Protein AF-A0A7I8EJI7-F1 (afdb_monomer)

Radius of gyration: 15.46 Å; Cα contacts (8 Å, |Δi|>4): 54; chains: 1; bounding box: 34×27×35 Å

pLDDT: mean 89.76, std 11.56, range [47.19, 98.44]

Structure (mmCIF, N/CA/C/O backbone):
data_AF-A0A7I8EJI7-F1
#
_entry.id   AF-A0A7I8EJI7-F1
#
loop_
_atom_site.group_PDB
_atom_site.id
_atom_site.type_symbol
_atom_site.label_atom_id
_atom_site.label_alt_id
_atom_site.label_comp_id
_atom_site.label_asym_id
_atom_site.label_entity_id
_atom_site.label_seq_id
_atom_site.pdbx_PDB_ins_code
_atom_site.Cartn_x
_atom_site.Cartn_y
_atom_site.Cartn_z
_atom_site.occupancy
_atom_site.B_iso_or_equiv
_atom_site.auth_seq_id
_atom_site.auth_comp_id
_atom_site.auth_asym_id
_atom_site.auth_atom_id
_atom_site.pdbx_PDB_model_num
ATOM 1 N N . MET A 1 1 ? 10.579 -8.583 -3.205 1.00 86.56 1 MET A N 1
ATOM 2 C CA . MET A 1 1 ? 10.826 -10.025 -3.439 1.00 86.56 1 MET A CA 1
ATOM 3 C C . MET A 1 1 ? 11.358 -10.271 -4.842 1.00 86.56 1 MET A C 1
ATOM 5 O O . MET A 1 1 ? 12.446 -10.810 -4.921 1.00 86.56 1 MET A O 1
ATOM 9 N N . ALA A 1 2 ? 10.690 -9.810 -5.909 1.00 90.56 2 ALA A N 1
ATOM 10 C CA . ALA A 1 2 ? 11.177 -9.925 -7.295 1.00 90.56 2 ALA A CA 1
ATOM 11 C C . ALA A 1 2 ? 12.636 -9.454 -7.482 1.00 90.56 2 ALA A C 1
ATOM 13 O O . ALA A 1 2 ? 13.498 -10.275 -7.772 1.00 90.56 2 ALA A O 1
ATOM 14 N N . ALA A 1 3 ? 12.939 -8.190 -7.150 1.00 89.50 3 ALA A N 1
ATOM 15 C CA . ALA A 1 3 ? 14.308 -7.656 -7.223 1.00 89.50 3 ALA A CA 1
ATOM 16 C C . ALA A 1 3 ? 15.331 -8.483 -6.425 1.00 89.50 3 ALA A C 1
ATOM 18 O O . ALA A 1 3 ? 16.443 -8.716 -6.879 1.00 89.50 3 ALA A O 1
ATOM 19 N N . LYS A 1 4 ? 14.940 -8.973 -5.239 1.00 92.38 4 LYS A N 1
ATOM 20 C CA . LYS A 1 4 ? 15.808 -9.805 -4.386 1.00 92.38 4 LYS A CA 1
ATOM 21 C C . LYS A 1 4 ? 16.110 -11.180 -4.994 1.00 92.38 4 LYS A C 1
ATOM 23 O O . LYS A 1 4 ? 17.061 -11.814 -4.566 1.00 92.38 4 LYS A O 1
ATOM 28 N N . ASN A 1 5 ? 15.311 -11.626 -5.961 1.00 95.00 5 ASN A N 1
ATOM 29 C CA . ASN A 1 5 ? 15.499 -12.874 -6.700 1.00 95.00 5 ASN A CA 1
ATOM 30 C C . ASN A 1 5 ? 16.019 -12.623 -8.131 1.00 95.00 5 ASN A C 1
ATOM 32 O O . ASN A 1 5 ? 15.914 -13.503 -8.976 1.00 95.00 5 ASN A O 1
ATOM 36 N N . GLY A 1 6 ? 16.536 -11.423 -8.429 1.00 94.06 6 GLY A N 1
ATOM 37 C CA . GLY A 1 6 ? 17.077 -11.085 -9.753 1.00 94.06 6 GLY A CA 1
ATOM 38 C C . GLY A 1 6 ? 16.027 -10.850 -10.845 1.00 94.06 6 GLY A C 1
ATOM 39 O O . GLY A 1 6 ? 16.381 -10.746 -12.014 1.00 94.06 6 GLY A O 1
ATOM 40 N N . VAL A 1 7 ? 14.745 -10.754 -10.486 1.00 95.19 7 VAL A N 1
ATOM 41 C CA . VAL A 1 7 ? 13.652 -10.489 -11.433 1.00 95.19 7 VAL A CA 1
ATOM 42 C C . VAL A 1 7 ? 13.379 -8.988 -11.507 1.00 95.19 7 VAL A C 1
ATOM 44 O O . VAL A 1 7 ? 13.292 -8.332 -10.465 1.00 95.19 7 VAL A O 1
ATOM 47 N N . ASP A 1 8 ? 13.179 -8.462 -12.721 1.00 94.19 8 ASP A N 1
ATOM 48 C CA . ASP A 1 8 ? 12.793 -7.065 -12.945 1.00 94.19 8 ASP A CA 1
ATOM 49 C C . ASP A 1 8 ? 11.425 -6.754 -12.299 1.00 94.19 8 ASP A C 1
ATOM 51 O O . ASP A 1 8 ? 10.400 -7.315 -12.707 1.00 94.19 8 ASP A O 1
ATOM 55 N N . PRO A 1 9 ? 11.365 -5.854 -11.296 1.00 92.88 9 PRO A N 1
ATOM 56 C CA . PRO A 1 9 ? 10.111 -5.449 -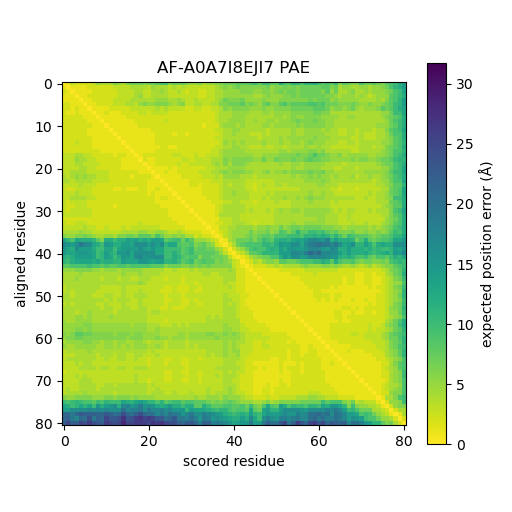10.671 1.00 92.88 9 PRO A CA 1
ATOM 57 C C . PRO A 1 9 ? 9.095 -4.855 -11.646 1.00 92.88 9 PRO A C 1
ATOM 59 O O . PRO A 1 9 ? 7.898 -5.022 -11.411 1.00 92.88 9 PRO A O 1
ATOM 62 N N . LYS A 1 10 ? 9.538 -4.181 -12.716 1.00 93.19 10 LYS A N 1
ATOM 63 C CA . LYS A 1 10 ? 8.632 -3.569 -13.700 1.00 93.19 10 LYS A CA 1
ATOM 64 C C . LYS A 1 10 ? 7.895 -4.638 -14.491 1.00 93.19 10 LYS A C 1
ATOM 66 O O . LYS A 1 10 ? 6.671 -4.646 -14.476 1.00 93.19 10 LYS A O 1
ATOM 71 N N . ALA A 1 11 ? 8.626 -5.607 -15.042 1.00 94.94 11 ALA A N 1
ATOM 72 C CA . ALA A 1 11 ? 8.035 -6.745 -15.743 1.00 94.94 11 ALA A CA 1
ATOM 73 C C . ALA A 1 11 ? 7.005 -7.507 -14.883 1.00 94.94 11 ALA A C 1
ATOM 75 O O . ALA A 1 11 ? 5.954 -7.917 -15.376 1.00 94.94 11 ALA A O 1
ATOM 76 N N . VAL A 1 12 ? 7.271 -7.664 -13.579 1.00 95.19 12 VAL A N 1
ATOM 77 C CA . VAL A 1 12 ? 6.319 -8.298 -12.648 1.00 95.19 12 VAL A CA 1
ATOM 78 C C . VAL A 1 12 ? 5.068 -7.442 -12.451 1.00 95.19 12 VAL A C 1
ATOM 80 O O . VAL A 1 12 ? 3.960 -7.975 -12.489 1.00 95.19 12 VAL A O 1
ATOM 83 N N . VAL A 1 13 ? 5.224 -6.133 -12.234 1.00 94.94 13 VAL A N 1
ATOM 84 C CA . VAL A 1 13 ? 4.088 -5.212 -12.083 1.00 94.94 13 VAL A CA 1
ATOM 85 C C . VAL A 1 13 ? 3.250 -5.164 -13.359 1.00 94.94 13 VAL A C 1
ATOM 87 O O . VAL A 1 13 ? 2.027 -5.247 -13.268 1.00 94.94 13 VAL A O 1
ATOM 90 N N . ASP A 1 14 ? 3.873 -5.088 -14.531 1.00 95.19 14 ASP A N 1
ATOM 91 C CA . ASP A 1 14 ? 3.171 -5.046 -15.816 1.00 95.19 14 ASP A CA 1
ATOM 92 C C . ASP A 1 14 ? 2.330 -6.312 -16.022 1.00 95.19 14 ASP A C 1
ATOM 94 O O . ASP A 1 14 ? 1.124 -6.223 -16.250 1.00 95.19 14 ASP A O 1
ATOM 98 N N . MET A 1 15 ? 2.922 -7.494 -15.820 1.00 96.12 15 MET A N 1
ATOM 99 C CA . MET A 1 15 ? 2.199 -8.767 -15.921 1.00 96.12 15 MET A CA 1
ATOM 100 C C . MET A 1 15 ? 1.012 -8.832 -14.948 1.00 96.12 15 MET A C 1
ATOM 102 O O . MET A 1 15 ? -0.107 -9.165 -15.350 1.00 96.12 15 MET A O 1
ATOM 106 N N . LEU A 1 16 ? 1.226 -8.477 -13.676 1.00 96.56 16 LEU A N 1
ATOM 107 C CA . LEU A 1 16 ? 0.185 -8.529 -12.646 1.00 96.56 16 LEU A CA 1
ATOM 108 C C . LEU A 1 16 ? -0.950 -7.534 -12.916 1.00 96.56 16 LEU A C 1
ATOM 110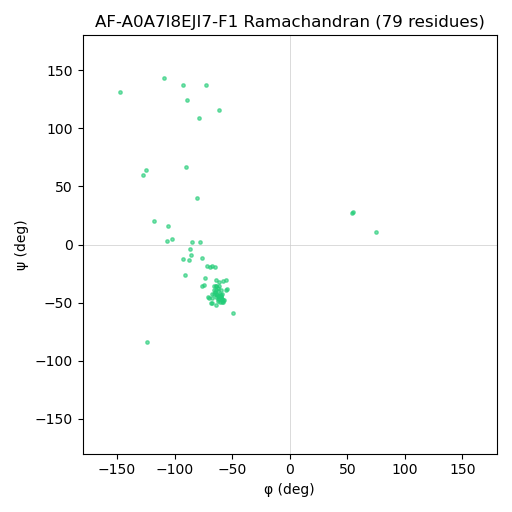 O O . LEU A 1 16 ? -2.116 -7.857 -12.694 1.00 96.56 16 LEU A O 1
ATOM 114 N N . THR A 1 17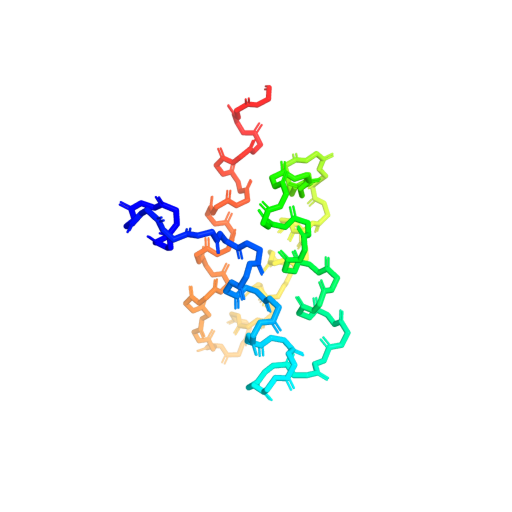 ? -0.623 -6.336 -13.396 1.00 96.12 17 THR A N 1
ATOM 115 C CA . THR A 1 17 ? -1.596 -5.252 -13.607 1.00 96.12 17 THR A CA 1
ATOM 116 C C . THR A 1 17 ? -2.314 -5.313 -14.953 1.00 96.12 17 THR A C 1
ATOM 118 O O . THR A 1 17 ? -3.289 -4.591 -15.154 1.00 96.12 17 THR A O 1
ATOM 121 N N . GLN A 1 18 ? -1.881 -6.191 -15.858 1.00 95.44 18 GLN A N 1
ATOM 122 C CA . GLN A 1 18 ? -2.606 -6.545 -17.083 1.00 95.44 18 GLN A CA 1
ATOM 123 C C . GLN A 1 18 ? -3.509 -7.776 -16.912 1.00 95.44 18 GLN A C 1
ATOM 125 O O . GLN A 1 18 ? -4.344 -8.037 -17.775 1.00 95.44 18 GLN A O 1
ATOM 130 N N . THR A 1 19 ? -3.360 -8.532 -15.818 1.00 95.31 19 THR A N 1
ATOM 131 C CA . THR A 1 19 ? -4.068 -9.805 -15.602 1.00 95.31 19 THR A CA 1
ATOM 132 C C . THR A 1 19 ? -4.875 -9.815 -14.301 1.00 95.31 19 THR A C 1
ATOM 134 O O . THR A 1 19 ? -6.068 -9.533 -14.322 1.00 95.31 19 THR A O 1
ATOM 137 N N . LEU A 1 20 ? -4.242 -10.130 -13.167 1.00 97.06 20 LEU A N 1
ATOM 138 C CA . LEU A 1 20 ? -4.887 -10.337 -11.864 1.00 97.06 20 LEU A CA 1
ATOM 139 C C . LEU A 1 20 ? -5.361 -9.037 -11.203 1.00 97.06 20 LEU A C 1
ATOM 141 O O . LEU A 1 20 ? -6.329 -9.049 -10.446 1.00 97.06 20 LEU A O 1
ATOM 145 N N . PHE A 1 21 ? -4.695 -7.916 -11.488 1.00 96.31 21 PHE A N 1
ATOM 146 C CA . PHE A 1 21 ? -4.981 -6.611 -10.892 1.00 96.31 21 PHE A CA 1
ATOM 147 C C . PHE A 1 21 ? -5.192 -5.512 -11.952 1.00 96.31 21 PHE A C 1
ATOM 149 O O . PHE A 1 21 ? -4.476 -4.505 -11.934 1.00 96.31 21 PHE A O 1
ATOM 156 N N . PRO A 1 22 ? -6.180 -5.644 -12.860 1.00 95.12 22 PRO A N 1
ATOM 157 C CA . PRO A 1 22 ? -6.378 -4.747 -13.998 1.00 95.12 22 PRO A CA 1
ATOM 158 C C . PRO A 1 22 ? -7.101 -3.446 -13.619 1.00 95.12 22 PRO A C 1
ATOM 160 O O . PRO A 1 22 ? -7.965 -2.966 -14.346 1.00 95.12 22 PRO A O 1
ATOM 163 N N . ALA A 1 23 ? -6.775 -2.872 -12.458 1.00 96.56 23 ALA A N 1
ATOM 164 C CA . ALA A 1 23 ? -7.364 -1.624 -11.986 1.00 96.56 23 ALA A CA 1
ATOM 165 C C . ALA A 1 23 ? -6.345 -0.469 -12.045 1.00 96.56 23 ALA A C 1
ATOM 167 O O . ALA A 1 23 ? -5.175 -0.669 -11.692 1.00 96.56 23 ALA A O 1
ATOM 168 N N . PRO A 1 24 ? -6.778 0.765 -12.389 1.00 94.06 24 PRO A N 1
ATOM 169 C CA . PRO A 1 24 ? -5.887 1.925 -12.522 1.00 94.06 24 PRO A CA 1
ATOM 170 C C . PRO A 1 24 ? -5.040 2.220 -11.280 1.00 94.06 24 PRO A C 1
ATOM 172 O O . PRO A 1 24 ? -3.916 2.714 -11.395 1.00 94.06 24 PRO A O 1
ATOM 175 N N . ILE A 1 25 ? -5.557 1.893 -10.090 1.00 93.94 25 ILE A N 1
ATOM 176 C CA . ILE A 1 25 ? -4.842 2.066 -8.824 1.00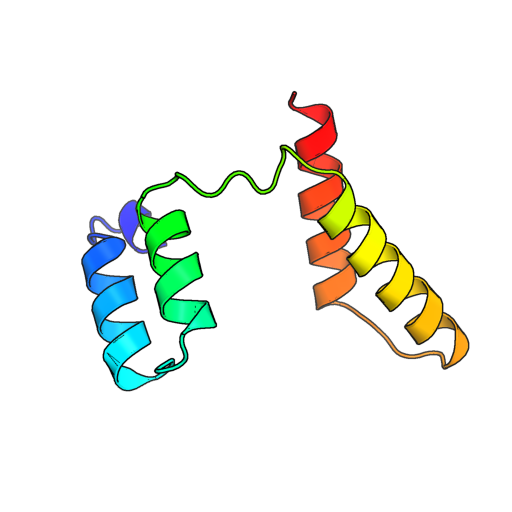 93.94 25 ILE A CA 1
ATOM 177 C C . ILE A 1 25 ? -3.574 1.201 -8.772 1.00 93.94 25 ILE A C 1
ATOM 179 O O . ILE A 1 25 ? -2.508 1.697 -8.416 1.00 93.94 25 ILE A O 1
ATOM 183 N N . TYR A 1 26 ? -3.637 -0.058 -9.208 1.00 94.19 26 TYR A N 1
ATOM 184 C CA . TYR A 1 26 ? -2.479 -0.953 -9.193 1.00 94.19 26 TYR A CA 1
ATOM 185 C C . TYR A 1 26 ? -1.480 -0.618 -10.297 1.00 94.19 26 TYR A C 1
ATOM 187 O O . TYR A 1 26 ? -0.281 -0.692 -10.056 1.00 94.19 26 TYR A O 1
ATOM 195 N N . GLN A 1 27 ? -1.949 -0.171 -11.463 1.00 93.19 27 GLN A N 1
ATOM 196 C CA . GLN A 1 27 ? -1.079 0.294 -12.549 1.00 93.19 27 GLN A CA 1
ATOM 197 C C . GLN A 1 27 ? -0.291 1.540 -12.125 1.00 93.19 27 GLN A C 1
ATOM 199 O O . GLN A 1 27 ? 0.938 1.572 -12.187 1.00 93.19 27 GLN A O 1
ATOM 204 N N . SER A 1 28 ? -0.996 2.554 -11.613 1.00 91.81 28 SER A N 1
ATOM 205 C CA . SER A 1 28 ? -0.391 3.838 -11.248 1.00 91.81 28 SER A CA 1
ATOM 206 C C . SER A 1 28 ? 0.557 3.711 -10.056 1.00 91.81 28 SER A C 1
ATOM 208 O O . SER A 1 28 ? 1.701 4.165 -10.120 1.00 91.81 28 SER A O 1
ATOM 210 N N . TYR A 1 29 ? 0.112 3.089 -8.958 1.00 91.19 29 TYR A N 1
ATOM 211 C CA . TYR A 1 29 ? 0.957 2.935 -7.771 1.00 91.19 29 TYR A CA 1
ATOM 212 C C . TYR A 1 29 ? 2.016 1.846 -7.952 1.00 91.19 29 TYR A C 1
ATOM 214 O O . TYR A 1 29 ? 3.143 2.030 -7.495 1.00 91.19 29 TYR A O 1
ATOM 222 N N . GLY A 1 30 ? 1.701 0.752 -8.651 1.00 92.06 30 GLY A N 1
ATOM 223 C CA . GLY A 1 30 ? 2.653 -0.318 -8.950 1.00 92.06 30 GLY A CA 1
ATOM 224 C C . GLY A 1 30 ? 3.850 0.193 -9.742 1.00 92.06 30 GLY A C 1
ATOM 225 O O . GLY A 1 30 ? 4.985 -0.079 -9.355 1.00 92.06 30 GLY A O 1
ATOM 226 N N . LYS A 1 31 ? 3.616 1.019 -10.772 1.00 91.44 31 LYS A N 1
ATOM 227 C CA . LYS A 1 31 ? 4.690 1.672 -11.532 1.00 91.44 31 LYS A CA 1
ATOM 228 C C . LYS A 1 31 ? 5.588 2.525 -10.632 1.00 91.44 31 LYS A C 1
ATOM 230 O O . LYS A 1 31 ? 6.802 2.348 -10.633 1.00 91.44 31 LYS A O 1
ATOM 235 N N . ARG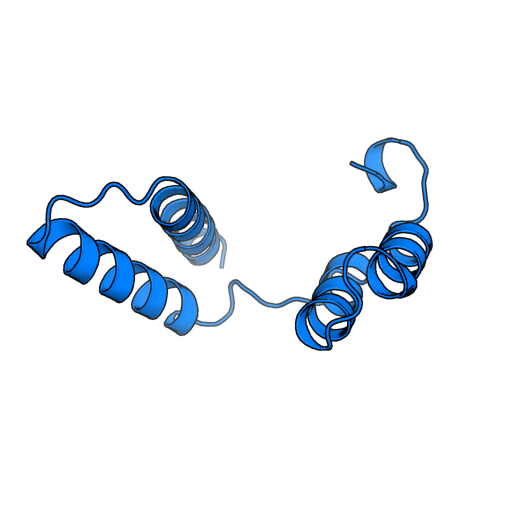 A 1 32 ? 4.998 3.389 -9.796 1.00 91.19 32 ARG A N 1
ATOM 236 C CA . ARG A 1 32 ? 5.751 4.252 -8.861 1.00 91.19 32 ARG A CA 1
ATOM 237 C C . ARG A 1 32 ? 6.570 3.448 -7.846 1.00 91.19 32 ARG A C 1
ATOM 239 O O . ARG A 1 32 ? 7.664 3.863 -7.473 1.00 91.19 32 ARG A O 1
ATOM 246 N N . ILE A 1 33 ? 6.056 2.301 -7.398 1.00 89.69 33 ILE A N 1
ATOM 247 C CA . ILE A 1 33 ? 6.773 1.387 -6.496 1.00 89.69 33 ILE A CA 1
ATOM 248 C C . ILE A 1 33 ? 7.927 0.695 -7.233 1.00 89.69 33 ILE A C 1
ATOM 250 O O . ILE A 1 33 ? 9.034 0.651 -6.700 1.00 89.69 33 ILE A O 1
ATOM 254 N N . ALA A 1 34 ? 7.701 0.189 -8.450 1.00 91.56 34 ALA A N 1
ATOM 255 C CA . ALA A 1 34 ? 8.735 -0.458 -9.262 1.00 91.56 34 ALA A CA 1
ATOM 256 C C . ALA A 1 34 ? 9.869 0.504 -9.657 1.00 91.56 34 ALA A C 1
ATOM 258 O O . ALA A 1 34 ? 11.015 0.084 -9.794 1.00 91.56 34 ALA A O 1
ATOM 259 N N . GLU A 1 35 ? 9.561 1.792 -9.806 1.00 90.25 35 GLU A N 1
ATOM 260 C CA . GLU A 1 35 ? 10.525 2.860 -10.093 1.00 90.25 35 GLU A CA 1
ATOM 261 C C . GLU A 1 35 ? 11.177 3.457 -8.833 1.00 90.25 35 GLU A C 1
ATOM 263 O O . GLU A 1 35 ? 12.050 4.310 -8.957 1.00 90.25 35 GLU A O 1
ATOM 268 N N . ALA A 1 36 ? 10.775 3.028 -7.630 1.00 85.62 36 ALA A N 1
ATOM 269 C CA . ALA A 1 36 ? 11.208 3.601 -6.350 1.00 85.62 36 ALA A CA 1
ATOM 270 C C . ALA A 1 36 ? 10.964 5.124 -6.222 1.00 85.62 36 ALA A C 1
ATOM 272 O O . ALA A 1 36 ? 11.648 5.817 -5.473 1.00 85.62 36 ALA A O 1
ATOM 273 N N . THR A 1 37 ? 9.953 5.647 -6.921 1.00 82.06 37 THR A N 1
ATOM 274 C CA . THR A 1 37 ? 9.595 7.078 -6.952 1.00 82.06 37 THR A CA 1
ATOM 275 C C . THR A 1 37 ? 8.388 7.414 -6.080 1.00 82.06 37 THR A C 1
ATOM 277 O O . THR A 1 37 ? 7.901 8.543 -6.105 1.00 82.06 37 THR A O 1
ATOM 280 N N . ALA A 1 38 ? 7.852 6.453 -5.325 1.00 72.56 38 ALA A N 1
ATOM 281 C CA . ALA A 1 38 ? 6.680 6.666 -4.489 1.00 72.56 38 ALA A CA 1
ATOM 282 C C . ALA A 1 38 ? 7.049 7.384 -3.169 1.00 72.56 38 ALA A C 1
ATOM 284 O O . ALA A 1 38 ? 7.645 6.765 -2.283 1.00 72.56 38 ALA A O 1
ATOM 285 N N . PRO A 1 39 ? 6.674 8.665 -2.983 1.00 61.91 39 PRO A N 1
ATOM 286 C CA . PRO A 1 39 ? 7.061 9.446 -1.820 1.00 61.91 39 PRO A CA 1
ATOM 287 C C . PRO A 1 39 ? 6.011 9.272 -0.719 1.00 61.91 39 PRO A C 1
ATOM 289 O O . PRO A 1 39 ? 5.260 10.190 -0.402 1.00 61.91 39 PRO A O 1
ATOM 292 N N . PHE A 1 40 ? 5.896 8.067 -0.161 1.00 64.81 40 PHE A N 1
ATOM 293 C CA . PHE A 1 40 ? 4.908 7.814 0.896 1.00 64.81 40 PHE A CA 1
ATOM 294 C C . PHE A 1 40 ? 5.275 8.482 2.234 1.00 64.81 40 PHE A C 1
ATOM 296 O O . PHE A 1 40 ? 4.402 8.652 3.074 1.00 64.81 40 PHE A O 1
ATOM 303 N N . SER A 1 41 ? 6.540 8.873 2.434 1.00 62.09 41 SER A N 1
ATOM 304 C CA . SER A 1 41 ? 7.042 9.520 3.660 1.00 62.09 41 SER A CA 1
ATOM 305 C C . SER A 1 41 ? 6.919 11.041 3.689 1.00 62.09 41 SER A C 1
ATOM 307 O O . SER A 1 41 ? 7.099 11.635 4.741 1.00 62.09 41 SER A O 1
ATOM 309 N N . GLN A 1 42 ? 6.644 11.695 2.559 1.00 68.25 42 GLN A N 1
ATOM 310 C CA . GLN A 1 42 ? 6.729 13.161 2.469 1.00 68.25 42 GLN A CA 1
ATOM 311 C C . GLN A 1 42 ? 5.451 13.874 2.938 1.00 68.25 42 GLN A C 1
ATOM 313 O O . GLN A 1 42 ? 5.343 15.092 2.819 1.00 68.25 42 GLN A O 1
ATOM 318 N N . ASN A 1 43 ? 4.449 13.131 3.412 1.00 78.06 43 ASN A N 1
ATOM 319 C CA . ASN A 1 43 ? 3.148 13.683 3.757 1.00 78.06 43 ASN A CA 1
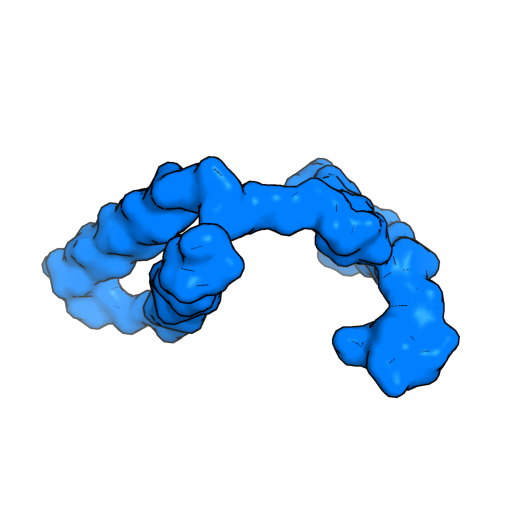ATOM 320 C C . ASN A 1 43 ? 2.529 12.923 4.941 1.00 78.06 43 ASN A C 1
ATOM 322 O O . ASN A 1 43 ? 2.444 11.699 4.903 1.00 78.06 43 ASN A O 1
ATOM 326 N N . ALA A 1 44 ? 2.046 13.652 5.951 1.00 86.56 44 ALA A N 1
ATOM 327 C CA . ALA A 1 44 ? 1.371 13.103 7.131 1.00 86.56 44 ALA A CA 1
ATOM 328 C C . ALA A 1 44 ? -0.082 12.645 6.863 1.00 86.56 44 ALA A C 1
ATOM 330 O O . ALA A 1 44 ? -0.698 11.971 7.692 1.00 86.56 44 ALA A O 1
ATOM 331 N N . ILE A 1 45 ? -0.664 12.994 5.707 1.00 91.31 45 ILE A N 1
ATOM 332 C CA . ILE A 1 45 ? -2.064 12.687 5.368 1.00 91.31 45 ILE A CA 1
ATOM 333 C C . ILE A 1 45 ? -2.373 11.178 5.383 1.00 91.31 45 ILE A C 1
ATOM 335 O O . ILE A 1 45 ? -3.357 10.811 6.027 1.00 91.31 45 ILE A O 1
ATOM 339 N N . PRO A 1 46 ? -1.562 10.282 4.781 1.00 91.06 46 PRO A N 1
ATOM 340 C CA . PRO A 1 46 ? -1.817 8.845 4.851 1.00 91.06 46 PRO A CA 1
ATOM 341 C C . PRO A 1 46 ? -1.823 8.307 6.287 1.00 91.06 46 PRO A C 1
ATOM 343 O O . PRO A 1 46 ? -2.668 7.480 6.625 1.00 91.06 46 PRO A O 1
ATOM 346 N N . LEU A 1 47 ? -0.918 8.788 7.152 1.00 92.75 47 LEU A N 1
ATOM 347 C CA . LEU A 1 47 ? -0.877 8.379 8.559 1.00 92.75 47 LEU A CA 1
ATOM 348 C C . LEU A 1 47 ? -2.154 8.815 9.288 1.00 92.75 47 LEU A C 1
ATOM 350 O O . LEU A 1 47 ? -2.775 8.009 9.985 1.00 92.75 47 LEU A O 1
ATOM 354 N N . LYS A 1 48 ? -2.583 10.062 9.064 1.00 94.62 48 LYS A N 1
ATOM 355 C CA . LYS A 1 48 ? -3.829 10.615 9.608 1.00 94.62 48 LYS A CA 1
ATOM 356 C C . LYS A 1 48 ? -5.050 9.801 9.161 1.00 94.62 48 LYS A C 1
ATOM 358 O O . LYS A 1 48 ? -5.849 9.415 10.011 1.00 94.62 48 LYS A O 1
ATOM 363 N N . ASP A 1 49 ? -5.192 9.503 7.870 1.00 96.25 49 ASP A N 1
ATOM 364 C CA . ASP A 1 49 ? -6.356 8.771 7.345 1.00 96.25 49 ASP A CA 1
ATOM 365 C C . ASP A 1 49 ? -6.420 7.330 7.887 1.00 96.25 49 ASP A C 1
ATOM 367 O O . ASP A 1 49 ? -7.484 6.870 8.311 1.00 96.25 49 ASP A O 1
ATOM 371 N N . VAL A 1 50 ? -5.276 6.636 7.976 1.00 96.44 50 VAL A N 1
ATOM 372 C CA . VAL A 1 50 ? -5.199 5.306 8.610 1.00 96.44 50 VAL A CA 1
ATOM 373 C C . VAL A 1 50 ? -5.530 5.388 10.106 1.00 96.44 50 VAL A C 1
ATOM 375 O O . VAL A 1 50 ? -6.217 4.512 10.636 1.00 96.44 50 VAL A O 1
ATOM 378 N N . GLY A 1 51 ? -5.081 6.440 10.796 1.00 96.69 51 GLY A N 1
ATOM 379 C CA . GLY A 1 51 ? -5.420 6.700 12.197 1.00 96.69 51 GLY A CA 1
ATOM 380 C C . GLY A 1 51 ? -6.922 6.902 12.418 1.00 96.69 51 GLY A C 1
ATOM 381 O O . GLY A 1 51 ? -7.494 6.297 13.328 1.00 96.69 51 GLY A O 1
ATOM 382 N N . LEU A 1 52 ? -7.578 7.685 11.554 1.00 98.19 52 LEU A N 1
ATOM 383 C CA . LEU A 1 52 ? -9.029 7.888 11.588 1.00 98.19 52 LEU A CA 1
ATOM 384 C C . LEU A 1 52 ? -9.782 6.573 11.362 1.00 98.19 52 LEU A C 1
ATOM 386 O O . LEU A 1 52 ? -10.653 6.237 12.161 1.00 98.19 52 LEU A O 1
ATOM 390 N N . PHE A 1 53 ? -9.392 5.787 10.352 1.00 98.38 53 PHE A N 1
ATOM 391 C CA . PHE A 1 53 ? -9.994 4.476 10.091 1.00 98.38 53 PHE A CA 1
ATOM 392 C C . PHE A 1 53 ? -9.899 3.541 11.306 1.00 98.38 53 PHE A C 1
ATOM 394 O O . PHE A 1 53 ? -10.901 2.954 11.717 1.00 98.38 53 PHE A O 1
ATOM 401 N N . LYS A 1 54 ? -8.713 3.436 11.923 1.00 98.06 54 LYS A N 1
ATOM 402 C CA . LYS A 1 54 ? -8.509 2.613 13.127 1.00 98.06 54 LYS A CA 1
ATOM 403 C C . LYS A 1 54 ? -9.396 3.070 14.284 1.00 98.06 54 LYS A C 1
ATOM 405 O O . LYS A 1 54 ? -10.017 2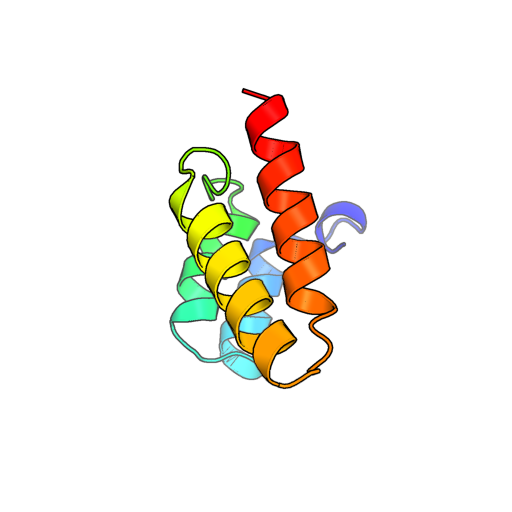.232 14.931 1.00 98.06 54 LYS A O 1
ATOM 410 N N . LYS A 1 55 ? -9.473 4.383 14.533 1.00 98.25 55 LYS A N 1
ATOM 411 C CA . LYS A 1 55 ? -10.311 4.949 15.599 1.00 98.25 55 LYS A CA 1
ATOM 412 C C . LYS A 1 55 ? -11.787 4.621 15.377 1.00 98.25 55 LYS A C 1
ATOM 414 O O . LYS A 1 55 ? -12.467 4.244 16.324 1.00 98.25 55 LYS A O 1
ATOM 419 N N . THR A 1 56 ? -12.274 4.724 14.142 1.00 98.44 56 THR A N 1
ATOM 420 C CA . THR A 1 56 ? -13.657 4.365 13.802 1.00 98.44 56 THR A CA 1
ATOM 421 C C . THR A 1 56 ? -13.914 2.867 13.967 1.00 98.44 56 THR A C 1
ATOM 423 O O . THR A 1 56 ? -14.922 2.487 14.551 1.00 98.44 56 THR A O 1
ATOM 426 N N . ALA A 1 57 ? -12.994 2.001 13.537 1.00 98.31 57 ALA A N 1
ATOM 427 C CA . ALA A 1 57 ? -13.144 0.554 13.709 1.00 98.31 57 ALA A CA 1
ATOM 428 C C . ALA A 1 57 ? -13.166 0.123 15.189 1.00 98.31 57 ALA A C 1
ATOM 430 O O . ALA A 1 57 ? -13.928 -0.769 15.559 1.00 98.31 57 ALA A O 1
ATOM 431 N N . GLN A 1 58 ? -12.394 0.796 16.050 1.00 97.75 58 GLN A N 1
ATOM 432 C CA . GLN A 1 58 ? -12.404 0.558 17.499 1.00 97.75 58 GLN A CA 1
ATOM 433 C C . GLN A 1 58 ? -13.767 0.835 18.146 1.00 97.75 58 GLN A C 1
ATOM 435 O O . GLN A 1 58 ? -14.124 0.148 19.096 1.00 97.75 58 GLN A O 1
ATOM 440 N N . GLN A 1 59 ? -14.544 1.795 17.630 1.00 98.38 59 GLN A N 1
ATOM 441 C CA . GLN A 1 59 ? -15.881 2.115 18.159 1.00 98.38 59 GLN A CA 1
ATOM 442 C C . GLN A 1 59 ? -16.885 0.970 17.988 1.00 98.38 59 GLN A C 1
ATOM 444 O O . GLN A 1 59 ? -17.904 0.950 18.670 1.00 98.38 59 GLN A O 1
ATOM 449 N N . VAL A 1 60 ? -16.602 0.036 17.079 1.00 98.25 60 VAL A N 1
ATOM 450 C CA . VAL A 1 60 ? -17.430 -1.143 16.794 1.00 98.25 60 VAL A CA 1
ATOM 451 C C . VAL A 1 60 ? -16.684 -2.446 17.087 1.00 98.25 60 VAL A C 1
ATOM 453 O O . VAL A 1 60 ? -17.029 -3.487 16.539 1.00 98.25 60 VAL A O 1
ATOM 456 N N . GLU A 1 61 ? -15.626 -2.378 17.904 1.00 97.69 61 GLU A N 1
ATOM 457 C CA . GLU A 1 61 ? -14.814 -3.531 18.321 1.00 97.69 61 GLU A CA 1
ATOM 458 C C . GLU A 1 61 ? -14.254 -4.361 17.144 1.00 97.69 61 GLU A C 1
ATOM 460 O O . GLU A 1 61 ? -13.975 -5.554 17.268 1.00 97.69 61 GLU A O 1
ATOM 465 N N . SER A 1 62 ? -14.050 -3.729 15.981 1.00 98.25 62 SER A N 1
ATOM 466 C CA . SER A 1 62 ? -13.579 -4.408 14.772 1.00 98.25 62 SER A CA 1
ATOM 467 C C . SER A 1 62 ? -12.044 -4.420 14.689 1.00 98.25 62 SER A C 1
ATOM 469 O O . SER A 1 62 ? -11.415 -3.355 14.730 1.00 98.25 62 SER A O 1
ATOM 471 N N . PRO A 1 63 ? -11.397 -5.596 14.553 1.00 97.44 63 PRO A N 1
ATOM 472 C CA . PRO A 1 63 ? -9.946 -5.689 14.444 1.00 97.44 63 PRO A CA 1
ATOM 473 C C . PRO A 1 63 ? -9.440 -5.193 13.080 1.00 97.44 63 PRO A C 1
ATOM 475 O O . PRO A 1 63 ? -9.962 -5.549 12.027 1.00 97.44 63 PRO A O 1
ATOM 478 N N . THR A 1 64 ? -8.344 -4.426 13.082 1.00 97.94 64 THR A N 1
ATOM 479 C CA . THR A 1 64 ? -7.771 -3.822 11.863 1.00 97.94 64 THR A CA 1
ATOM 480 C C . THR A 1 64 ? -6.290 -4.181 11.647 1.00 97.94 64 THR A C 1
ATOM 482 O O . THR A 1 64 ? -5.4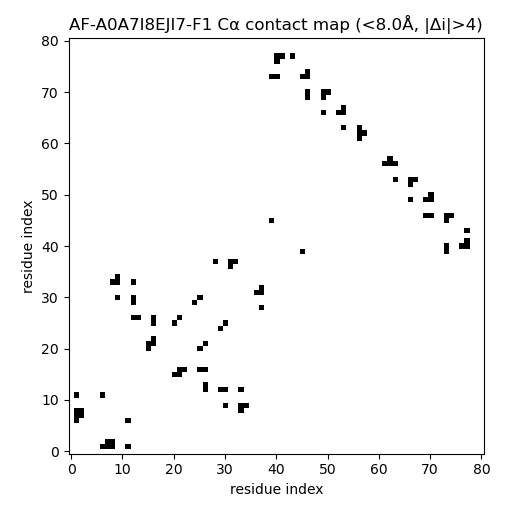32 -3.292 11.677 1.00 97.94 64 THR A O 1
ATOM 485 N N . PRO A 1 65 ? -5.928 -5.460 11.431 1.00 97.56 65 PRO A N 1
ATOM 486 C CA . PRO A 1 65 ? -4.525 -5.889 11.380 1.00 97.56 65 PRO A CA 1
ATOM 487 C C . PRO A 1 65 ? -3.719 -5.188 10.274 1.00 97.56 65 PRO A C 1
ATOM 489 O O . PRO A 1 65 ? -2.620 -4.696 10.527 1.00 97.56 65 PRO A O 1
ATOM 492 N N . ILE A 1 66 ? -4.293 -5.053 9.074 1.00 97.62 66 ILE A N 1
ATOM 493 C CA . ILE A 1 66 ? -3.637 -4.374 7.946 1.00 97.62 66 ILE A CA 1
ATOM 494 C C . ILE A 1 66 ? -3.474 -2.871 8.214 1.00 97.62 66 ILE A C 1
ATOM 496 O O . ILE A 1 66 ? -2.399 -2.324 7.985 1.00 97.62 66 ILE A O 1
ATOM 500 N N . ALA A 1 67 ? -4.492 -2.199 8.763 1.00 97.00 67 ALA A N 1
ATOM 501 C CA . ALA A 1 67 ? -4.390 -0.776 9.096 1.00 97.00 67 ALA A CA 1
ATOM 502 C C . ALA A 1 67 ? -3.361 -0.520 10.209 1.00 97.00 67 ALA A C 1
ATOM 504 O O . ALA A 1 67 ? -2.639 0.473 10.171 1.00 97.00 67 ALA A O 1
ATOM 505 N N . SER A 1 68 ? -3.247 -1.426 11.184 1.00 96.56 68 SER A N 1
ATOM 506 C CA . SER A 1 68 ? -2.220 -1.348 12.227 1.00 96.56 68 SER A CA 1
ATOM 507 C C . SER A 1 68 ? -0.809 -1.470 11.652 1.00 96.56 68 SER A C 1
ATOM 509 O O . SER A 1 68 ? 0.054 -0.674 12.022 1.00 96.56 68 SER A O 1
ATOM 511 N N . LEU A 1 69 ? -0.593 -2.390 10.706 1.00 96.06 69 LEU A N 1
ATOM 512 C CA . LEU A 1 69 ? 0.677 -2.504 9.986 1.00 96.06 69 LEU A CA 1
ATOM 513 C C . LEU A 1 69 ? 0.986 -1.233 9.182 1.00 96.06 69 LEU A C 1
ATOM 515 O O . LEU A 1 69 ? 2.094 -0.708 9.272 1.00 96.06 69 LEU A O 1
ATOM 519 N N . LEU A 1 70 ? 0.010 -0.707 8.437 1.00 93.44 70 LEU A N 1
ATOM 520 C CA . LEU A 1 70 ? 0.178 0.527 7.661 1.00 93.44 70 LEU A CA 1
ATOM 521 C C . LEU A 1 70 ? 0.525 1.721 8.555 1.00 93.44 70 LEU A C 1
ATOM 523 O O . LEU A 1 70 ? 1.459 2.458 8.254 1.00 93.44 70 LEU A O 1
ATOM 527 N N . HIS A 1 71 ? -0.171 1.881 9.682 1.00 93.69 71 HIS A N 1
ATOM 528 C CA . HIS A 1 71 ? 0.104 2.944 10.648 1.00 93.69 71 HIS A CA 1
ATOM 529 C C . HIS A 1 71 ? 1.539 2.861 11.187 1.00 93.69 71 HIS A C 1
ATOM 531 O O . HIS A 1 71 ? 2.225 3.877 11.281 1.00 93.69 71 HIS A O 1
ATOM 537 N N . TYR A 1 72 ? 2.019 1.652 11.503 1.00 93.25 72 TYR A N 1
ATOM 538 C CA . TYR A 1 72 ? 3.401 1.438 11.934 1.00 93.25 72 TYR A CA 1
ATOM 539 C C . TYR A 1 72 ? 4.410 1.829 10.843 1.00 93.25 72 TYR A C 1
ATOM 541 O O . TYR A 1 72 ? 5.330 2.602 11.114 1.00 93.25 72 TYR A O 1
ATOM 549 N N . LEU A 1 73 ? 4.212 1.366 9.604 1.00 90.12 73 LEU A N 1
ATOM 550 C CA . LEU A 1 73 ? 5.114 1.658 8.483 1.00 90.12 73 LEU A CA 1
ATOM 551 C C . LEU A 1 73 ? 5.182 3.155 8.160 1.00 90.12 73 LEU A C 1
ATOM 553 O O . LEU A 1 73 ? 6.267 3.669 7.898 1.00 90.12 73 LEU A O 1
ATOM 557 N N . LEU A 1 74 ? 4.044 3.850 8.207 1.00 89.31 74 LEU A N 1
ATOM 558 C CA . LEU A 1 74 ? 3.962 5.287 7.945 1.00 89.31 74 LEU A CA 1
ATOM 559 C C . LEU A 1 74 ? 4.624 6.102 9.066 1.00 89.31 74 LEU A C 1
ATOM 561 O O . LEU A 1 74 ? 5.458 6.954 8.777 1.00 89.31 74 LEU A O 1
ATOM 565 N N . SER A 1 75 ? 4.348 5.776 10.335 1.00 87.88 75 SER A N 1
ATOM 566 C CA . SER A 1 75 ? 4.989 6.442 11.486 1.00 87.88 75 SER A CA 1
ATOM 567 C C . SER A 1 75 ? 6.507 6.215 11.551 1.00 87.88 75 SER A C 1
ATOM 569 O O . SER A 1 75 ? 7.264 7.122 11.880 1.00 87.88 75 SER A O 1
ATOM 571 N N . SER A 1 76 ? 6.981 5.024 11.166 1.00 81.62 76 SER A N 1
ATOM 572 C CA . SER A 1 76 ? 8.417 4.705 11.128 1.00 81.62 76 SER A CA 1
ATOM 573 C C . SER A 1 76 ? 9.171 5.462 10.031 1.00 81.62 76 SER A C 1
ATOM 575 O O . SER A 1 76 ? 10.398 5.547 10.076 1.00 81.62 76 SER A O 1
ATOM 577 N N . ASN A 1 77 ? 8.456 5.969 9.025 1.00 70.81 77 ASN A N 1
ATOM 578 C CA . ASN A 1 77 ? 9.045 6.711 7.916 1.00 70.81 77 ASN A CA 1
ATOM 579 C C . ASN A 1 77 ? 9.106 8.220 8.190 1.00 70.81 77 ASN A C 1
ATOM 581 O O . ASN A 1 77 ? 9.997 8.869 7.655 1.00 70.81 77 ASN A O 1
ATOM 585 N N . GLU A 1 78 ? 8.227 8.766 9.042 1.00 61.03 78 GLU A N 1
ATOM 586 C CA . GLU A 1 78 ? 8.323 10.158 9.519 1.00 61.03 78 GLU A CA 1
ATOM 587 C C . GLU A 1 78 ? 9.611 10.400 10.321 1.00 61.03 78 GLU A C 1
ATOM 589 O O . GLU A 1 78 ? 10.241 11.436 10.165 1.00 61.03 78 GLU A O 1
ATOM 594 N N . GLY A 1 79 ? 10.059 9.427 11.124 1.00 56.22 79 GLY A N 1
ATOM 595 C CA . GLY A 1 79 ? 11.293 9.545 11.919 1.00 56.22 79 GLY A CA 1
ATOM 596 C C . GLY A 1 79 ? 12.604 9.350 11.143 1.00 56.22 79 GLY A C 1
ATOM 597 O O . GLY A 1 79 ? 13.670 9.333 11.755 1.00 56.22 79 GLY A O 1
ATOM 598 N N . ARG A 1 80 ? 12.542 9.132 9.823 1.00 52.22 80 ARG A N 1
ATOM 599 C CA . ARG A 1 80 ? 13.710 8.933 8.941 1.00 52.22 80 ARG A CA 1
ATOM 600 C C . ARG A 1 80 ? 14.015 10.137 8.042 1.00 52.22 80 ARG A C 1
ATOM 602 O O . ARG A 1 80 ? 14.911 10.026 7.204 1.00 52.22 80 ARG A O 1
ATOM 609 N N . V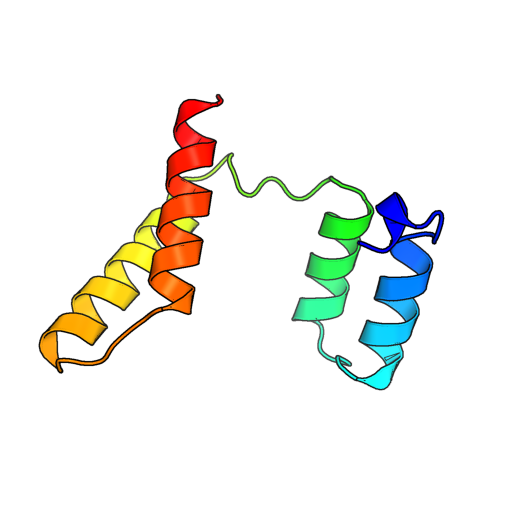AL A 1 81 ? 13.263 11.228 8.191 1.00 47.19 81 VAL A N 1
ATOM 610 C CA . VAL A 1 81 ? 13.439 12.492 7.457 1.00 47.19 81 VAL A CA 1
ATOM 611 C C . VAL A 1 81 ? 14.257 13.469 8.290 1.00 47.19 81 VAL A C 1
ATOM 613 O O . VAL A 1 81 ? 14.001 13.545 9.511 1.00 47.19 81 VAL A O 1
#

Solvent-accessible surface area (backbone atoms only — not comparable to full-atom values): 4717 Å² total; per-residue (Å²): 107,50,60,82,71,76,36,62,45,53,65,52,41,52,56,40,31,72,60,87,38,71,44,72,68,47,47,57,51,39,51,29,56,54,66,72,67,60,72,71,57,82,50,68,61,66,43,50,53,40,49,51,52,52,57,58,32,55,78,69,75,47,87,53,70,68,49,52,52,50,40,51,57,44,56,62,37,55,78,72,110

Secondary structure (DSSP, 8-state):
-TGGGT--HHHHHHHHHHTT--SHHHHHHHHHHHTT---TTS-SHHHHHHHHHHHHHHTTT---HHHHHHHHHHHHHHTT-

Foldseek 3Di:
DQVVVVHQQVVVLVVCCVPVNVDPVSVVVSVCVSVVNDPLQPDCVQLVVLVVVVVVCVVVPHDDPPSVVSNVVNVVSPVVD

Sequence (81 aa):
MAAKNGVDPKAVVDMLTQTLFPAPIYQSYGKRIAEATAPFSQNAIPLKDVGLFKKTAQQVESPTPIASLLHYLLSSNEGRV

Mean predicted aligned error: 4.83 Å